Protein AF-A0A970ZB88-F1 (afdb_monomer)

Solvent-accessible surface area (backbone atoms only — not comparable to full-atom values): 4629 Å² total; per-residue (Å²): 116,66,32,32,56,53,13,38,54,51,15,51,54,50,44,53,51,48,54,52,41,52,52,41,56,75,66,69,41,64,75,59,44,57,54,52,51,52,51,49,53,50,52,50,48,66,56,44,53,58,34,64,73,75,33,63,88,30,41,63,43,18,49,51,24,27,51,48,39,42,50,53,49,49,52,52,50,50,52,52,50,57,58,58,75,66,59,129

Mean predicted aligned error: 9.07 Å

Secondary structure (DSSP, 8-state):
-HHHHHHHHHHHHHHHHHHHHHHHHHTT-HHHHHHHHHHHHHHHHHHHHHHHHH-GGGHHHHHHHHHHHHHHHHHHHHHHHHHHHT--

Radius of gyration: 15.11 Å; Cα contacts (8 Å, |Δi|>4): 65; chains: 1; bounding box: 32×22×50 Å

pLDDT: mean 71.23, std 7.54, range [41.41, 82.38]

Foldseek 3Di:
DVLLVLLQVLLVVLLVLVVVLVVVVVVVVVVVNVVSVVVNVVSVCVSVVCCVVPPVVCSVSSVVNNCCSNVVSVVVVVVVVVVVVPDD

Structure (mmCIF, N/CA/C/O backbone):
data_AF-A0A970ZB88-F1
#
_entry.id   AF-A0A970ZB88-F1
#
loop_
_atom_site.group_PDB
_atom_site.id
_atom_site.type_symbol
_atom_site.label_atom_id
_atom_site.label_alt_id
_atom_site.label_comp_id
_atom_site.label_asym_id
_atom_site.label_entity_id
_atom_site.label_seq_id
_atom_site.pdbx_PDB_ins_code
_atom_site.Cartn_x
_atom_site.Cartn_y
_atom_site.Cartn_z
_atom_site.occupancy
_atom_site.B_iso_or_equiv
_atom_site.auth_seq_id
_atom_site.auth_comp_id
_atom_site.auth_asym_id
_atom_site.auth_atom_id
_atom_site.pdbx_PDB_model_num
ATOM 1 N N . MET A 1 1 ? -13.998 -3.297 15.068 1.00 59.62 1 MET A N 1
ATOM 2 C CA . MET A 1 1 ? -13.947 -3.333 13.582 1.00 59.62 1 MET A CA 1
ATOM 3 C C . MET A 1 1 ? -13.197 -2.152 12.956 1.00 59.62 1 MET A C 1
ATOM 5 O O . MET A 1 1 ? -12.809 -2.246 11.796 1.00 59.62 1 MET A O 1
ATOM 9 N N . TRP A 1 2 ? -12.978 -1.045 13.674 1.00 70.00 2 TRP A N 1
ATOM 10 C CA . TRP A 1 2 ? -12.263 0.125 13.153 1.00 70.00 2 TRP A CA 1
ATOM 11 C C . TRP A 1 2 ? -10.799 -0.167 12.800 1.00 70.00 2 TRP A C 1
ATOM 13 O O . TRP A 1 2 ? -10.293 0.393 11.830 1.00 70.00 2 TRP A O 1
ATOM 23 N N . GLY A 1 3 ? -10.139 -1.092 13.509 1.00 65.62 3 GLY A N 1
ATOM 24 C CA . GLY A 1 3 ? -8.763 -1.485 13.191 1.00 65.62 3 GLY A CA 1
ATOM 25 C C . GLY A 1 3 ? -8.636 -2.126 11.810 1.00 65.62 3 GLY A C 1
ATOM 26 O O . GLY A 1 3 ? -7.651 -1.898 11.118 1.00 65.62 3 GLY A O 1
ATOM 27 N N . LEU A 1 4 ? -9.665 -2.847 11.358 1.00 70.56 4 LEU A N 1
ATOM 28 C CA . LEU A 1 4 ? -9.695 -3.460 10.031 1.00 70.56 4 LEU A CA 1
ATOM 29 C C . LEU A 1 4 ? -9.826 -2.417 8.919 1.00 70.56 4 LEU A C 1
ATOM 31 O O . LEU A 1 4 ? -9.136 -2.511 7.912 1.00 70.56 4 LEU A O 1
ATOM 35 N N . ALA A 1 5 ? -10.683 -1.410 9.107 1.00 75.19 5 ALA A N 1
ATOM 36 C CA . ALA A 1 5 ? -10.864 -0.325 8.143 1.00 75.19 5 ALA A CA 1
ATOM 37 C C . ALA A 1 5 ? -9.594 0.531 8.012 1.00 75.19 5 ALA A C 1
ATOM 39 O O . ALA A 1 5 ? -9.179 0.863 6.902 1.00 75.19 5 ALA A O 1
ATOM 40 N N . ILE A 1 6 ? -8.939 0.826 9.141 1.00 77.69 6 ILE A N 1
ATOM 41 C CA . ILE A 1 6 ? -7.649 1.529 9.173 1.00 77.69 6 ILE A CA 1
ATOM 42 C C . ILE A 1 6 ? -6.564 0.674 8.505 1.00 77.69 6 ILE A C 1
ATOM 44 O O . ILE A 1 6 ? -5.813 1.183 7.674 1.00 77.69 6 ILE A O 1
ATOM 48 N N . GLY A 1 7 ? -6.520 -0.628 8.804 1.00 71.25 7 GLY A N 1
ATOM 49 C CA . GLY A 1 7 ? -5.579 -1.567 8.195 1.00 71.25 7 GLY A CA 1
ATOM 50 C C . GLY A 1 7 ? -5.783 -1.737 6.686 1.00 71.25 7 GLY A C 1
ATOM 51 O O . GLY A 1 7 ? -4.810 -1.745 5.938 1.00 71.25 7 GLY A O 1
ATOM 52 N N . LEU A 1 8 ? -7.034 -1.794 6.218 1.00 77.50 8 LEU A N 1
ATOM 53 C CA . LEU A 1 8 ? -7.394 -1.822 4.794 1.00 77.50 8 LEU A CA 1
ATOM 54 C C . LEU A 1 8 ? -6.975 -0.533 4.084 1.00 77.50 8 LEU A C 1
ATOM 56 O O . LEU A 1 8 ? -6.351 -0.598 3.029 1.00 77.50 8 LEU A O 1
ATOM 60 N N . GLY A 1 9 ? -7.286 0.629 4.667 1.00 77.44 9 GLY A N 1
ATOM 61 C CA . GLY A 1 9 ? -6.903 1.928 4.113 1.00 77.44 9 GLY A CA 1
ATOM 62 C C . GLY A 1 9 ? -5.384 2.098 4.028 1.00 77.44 9 GLY A C 1
ATOM 63 O O . GLY A 1 9 ? -4.864 2.477 2.979 1.00 77.44 9 GLY A O 1
ATOM 64 N N . CYS A 1 10 ? -4.664 1.743 5.097 1.00 76.38 10 CYS A N 1
ATOM 65 C CA . CYS A 1 10 ? -3.200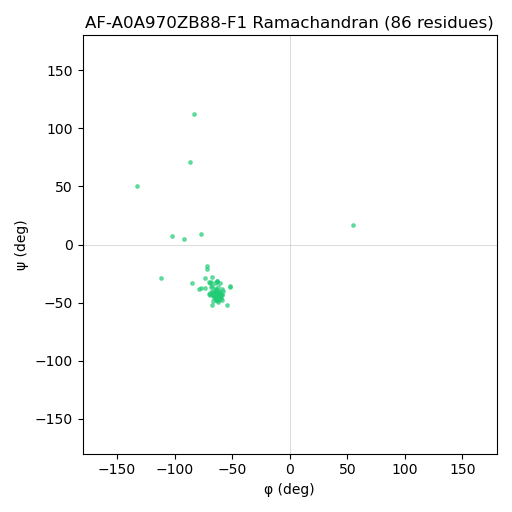 1.763 5.129 1.00 76.38 10 CYS A CA 1
ATOM 66 C C . CYS A 1 10 ? -2.601 0.782 4.115 1.00 76.38 10 CYS A C 1
ATOM 68 O O . CYS A 1 10 ? -1.754 1.164 3.308 1.00 76.38 10 CYS A O 1
ATOM 70 N N . GLY A 1 11 ? -3.101 -0.456 4.090 1.00 74.62 11 G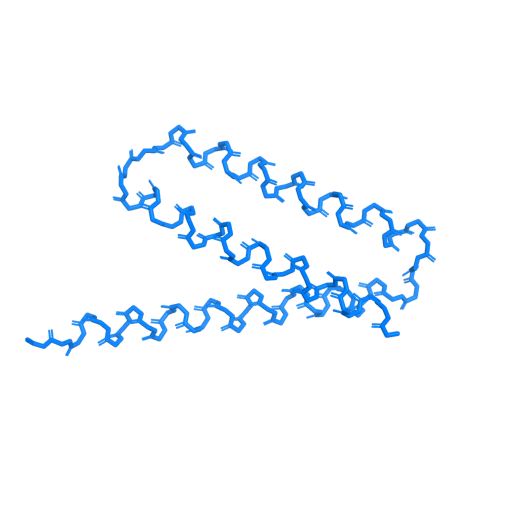LY A N 1
ATOM 71 C CA . GLY A 1 11 ? -2.666 -1.482 3.148 1.00 74.62 11 GLY A CA 1
ATOM 72 C C . GLY A 1 11 ? -2.867 -1.063 1.690 1.00 74.62 11 GLY A C 1
ATOM 73 O O . GLY A 1 11 ? -1.996 -1.316 0.860 1.00 74.62 11 GLY A O 1
ATOM 74 N N . LEU A 1 12 ? -3.967 -0.370 1.369 1.00 79.25 12 LEU A N 1
ATOM 75 C CA . LEU A 1 12 ? -4.242 0.122 0.014 1.00 79.25 12 LEU A CA 1
ATOM 76 C C . LEU A 1 12 ? -3.243 1.211 -0.403 1.00 79.25 12 LEU A C 1
ATOM 78 O O . LEU A 1 12 ? -2.717 1.185 -1.519 1.00 79.25 12 LEU A O 1
ATOM 82 N N . VAL A 1 13 ? -2.949 2.145 0.507 1.00 79.12 13 VAL A N 1
ATOM 83 C CA . VAL A 1 13 ? -1.944 3.199 0.302 1.00 79.12 13 VAL A CA 1
ATOM 84 C C . VAL A 1 13 ? -0.559 2.587 0.106 1.00 79.12 13 VAL A C 1
ATOM 86 O O . VAL A 1 13 ? 0.152 2.962 -0.826 1.00 79.12 13 VAL A O 1
ATOM 89 N N . GLU A 1 14 ? -0.183 1.607 0.925 1.00 76.75 14 GLU A N 1
ATOM 90 C CA . GLU A 1 14 ? 1.088 0.897 0.789 1.00 76.75 14 GLU A CA 1
ATOM 91 C C . GLU A 1 14 ? 1.201 0.111 -0.504 1.00 76.75 14 GLU A C 1
ATOM 93 O O . GLU A 1 14 ? 2.281 0.075 -1.096 1.00 76.75 14 GLU A O 1
ATOM 98 N N . LEU A 1 15 ? 0.110 -0.510 -0.950 1.00 76.12 15 LEU A N 1
ATOM 99 C CA . LEU A 1 15 ? 0.073 -1.235 -2.210 1.00 76.12 15 LEU A CA 1
ATOM 100 C C . LEU A 1 15 ? 0.256 -0.280 -3.395 1.00 76.12 15 LEU A C 1
ATOM 102 O O . LEU A 1 15 ? 1.016 -0.572 -4.319 1.00 76.12 15 LEU A O 1
ATOM 106 N N . TYR A 1 16 ? -0.380 0.891 -3.344 1.00 78.81 16 TYR A N 1
ATOM 107 C CA . TYR A 1 16 ? -0.194 1.941 -4.341 1.00 78.81 16 TYR A CA 1
ATOM 108 C C . TYR A 1 16 ? 1.251 2.460 -4.361 1.00 78.81 16 TYR A C 1
ATOM 110 O O . TYR A 1 16 ? 1.861 2.570 -5.430 1.00 78.81 16 TYR A O 1
ATOM 118 N N . LEU A 1 17 ? 1.830 2.717 -3.182 1.00 73.69 17 LEU A N 1
ATOM 119 C CA . LEU A 1 17 ? 3.227 3.126 -3.044 1.00 73.69 17 LEU A CA 1
ATOM 120 C C . LEU A 1 17 ? 4.178 2.055 -3.582 1.00 73.69 17 LEU A C 1
ATOM 122 O O . LEU A 1 17 ? 5.121 2.386 -4.293 1.00 73.69 17 LEU A O 1
ATOM 126 N N . LEU A 1 18 ? 3.905 0.780 -3.291 1.00 77.06 18 LEU A N 1
ATOM 127 C CA . LEU A 1 18 ? 4.700 -0.354 -3.753 1.00 77.06 18 LEU A CA 1
ATOM 128 C C . LEU A 1 18 ? 4.626 -0.508 -5.275 1.00 77.06 18 LEU A C 1
ATOM 130 O O . LEU A 1 18 ? 5.652 -0.710 -5.911 1.00 77.06 18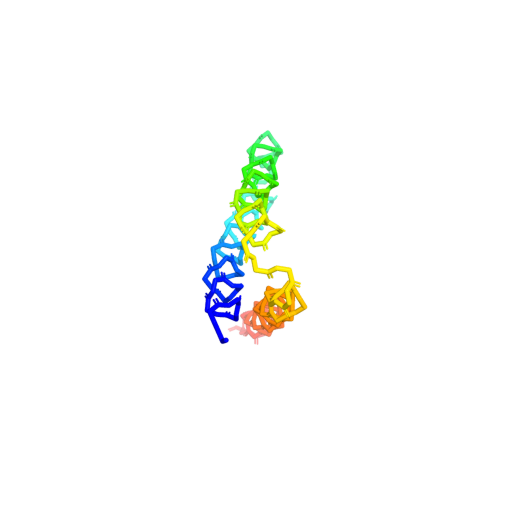 LEU A O 1
ATOM 134 N N . HIS A 1 19 ? 3.449 -0.347 -5.879 1.00 76.00 19 HIS A N 1
ATOM 135 C CA . HIS A 1 19 ? 3.301 -0.375 -7.334 1.00 76.00 19 HIS A CA 1
ATOM 136 C C . HIS A 1 19 ? 4.069 0.772 -8.010 1.00 76.00 19 HIS A C 1
ATOM 138 O O . HIS A 1 19 ? 4.717 0.581 -9.040 1.00 76.00 19 HIS A O 1
ATOM 144 N N . ARG A 1 20 ? 4.038 1.971 -7.415 1.00 74.50 20 ARG A N 1
ATOM 145 C CA . ARG A 1 20 ? 4.812 3.120 -7.899 1.00 74.50 20 ARG A CA 1
ATOM 146 C C . ARG A 1 20 ? 6.317 2.898 -7.729 1.00 74.50 20 ARG A C 1
ATOM 148 O O . ARG A 1 20 ? 7.071 3.206 -8.645 1.00 74.50 20 ARG A O 1
ATOM 155 N N . LEU A 1 21 ? 6.729 2.308 -6.605 1.00 71.38 21 LEU A N 1
ATOM 156 C CA . LEU A 1 21 ? 8.107 1.900 -6.337 1.00 71.38 21 LEU A CA 1
ATOM 157 C C . LEU A 1 21 ? 8.595 0.890 -7.376 1.00 71.38 21 LEU A C 1
ATOM 159 O O . LEU A 1 21 ? 9.682 1.057 -7.909 1.00 71.38 21 LEU A O 1
ATOM 163 N N . LEU A 1 22 ? 7.779 -0.120 -7.691 1.00 72.44 22 LEU A N 1
ATOM 164 C CA . LEU A 1 22 ? 8.100 -1.160 -8.665 1.00 72.44 22 LEU A CA 1
ATOM 165 C C . LEU A 1 22 ? 8.331 -0.560 -10.058 1.00 72.44 22 LEU A C 1
ATOM 167 O O . LEU A 1 22 ? 9.303 -0.904 -10.720 1.00 72.44 22 LEU A O 1
ATOM 171 N N . ARG A 1 23 ? 7.490 0.401 -10.470 1.00 71.19 23 ARG A N 1
ATOM 172 C CA . ARG A 1 23 ? 7.701 1.159 -11.714 1.00 71.19 23 ARG A CA 1
ATOM 173 C C . ARG A 1 23 ? 8.992 1.976 -11.685 1.00 71.19 23 ARG A C 1
ATOM 175 O O . ARG A 1 23 ? 9.756 1.911 -12.635 1.00 71.19 23 ARG A O 1
ATOM 182 N N . SER A 1 24 ? 9.266 2.703 -10.600 1.00 65.69 24 SER A N 1
ATOM 183 C CA . SER A 1 24 ? 10.507 3.484 -10.470 1.00 65.69 24 SER A CA 1
ATOM 184 C C . SER A 1 24 ? 11.771 2.621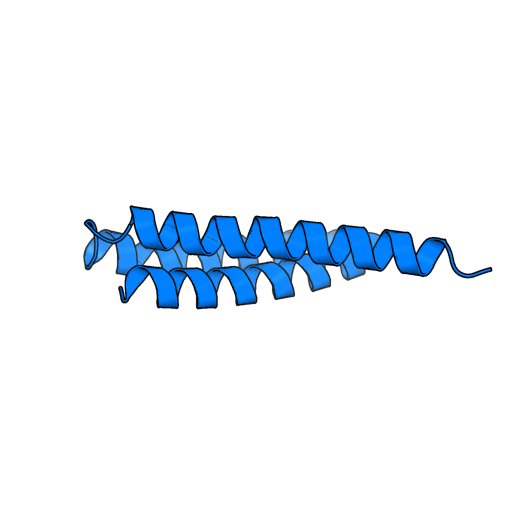 -10.364 1.00 65.69 24 SER A C 1
ATOM 186 O O . SER A 1 24 ? 12.840 3.068 -10.776 1.00 65.69 24 SER A O 1
ATOM 188 N N . LEU A 1 25 ? 11.654 1.399 -9.833 1.00 65.75 25 LEU A N 1
ATOM 189 C CA . LEU A 1 25 ? 12.713 0.389 -9.830 1.00 65.75 25 LEU A CA 1
ATOM 190 C C . LEU A 1 25 ? 12.989 -0.139 -11.239 1.00 65.75 25 LEU A C 1
ATOM 192 O O . LEU A 1 25 ? 14.154 -0.242 -11.614 1.00 65.75 25 LEU A O 1
ATOM 196 N N . LEU A 1 26 ? 11.941 -0.421 -12.022 1.00 65.94 26 LEU A N 1
ATOM 197 C CA . LEU A 1 26 ? 12.089 -0.790 -13.434 1.00 65.94 26 LEU A CA 1
ATOM 198 C C . LEU A 1 26 ? 12.751 0.327 -14.259 1.00 65.94 26 LEU A C 1
ATOM 200 O O . LEU A 1 26 ? 13.519 0.033 -15.165 1.00 65.94 26 LEU A O 1
ATOM 204 N N . ASP A 1 27 ? 12.511 1.592 -13.910 1.00 72.69 27 ASP A N 1
ATOM 205 C CA . ASP A 1 27 ? 13.116 2.776 -14.546 1.00 72.69 27 ASP A CA 1
ATOM 206 C C . ASP A 1 27 ? 14.579 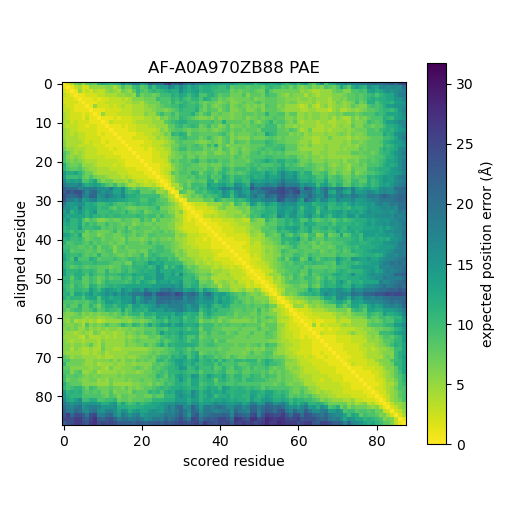3.056 -14.118 1.00 72.69 27 ASP A C 1
ATOM 208 O O . ASP A 1 27 ? 15.121 4.125 -14.403 1.00 72.69 27 ASP A O 1
ATOM 212 N N . ALA A 1 28 ? 15.229 2.136 -13.389 1.00 62.00 28 ALA A N 1
ATOM 213 C CA . ALA A 1 28 ? 16.616 2.233 -12.907 1.00 62.00 28 ALA A CA 1
ATOM 214 C C . ALA A 1 28 ? 16.954 3.493 -12.069 1.00 62.00 28 ALA A C 1
ATOM 216 O O . ALA A 1 28 ? 18.124 3.802 -11.829 1.00 62.00 28 ALA A O 1
ATOM 217 N N . ARG A 1 29 ? 15.951 4.217 -11.549 1.00 62.16 29 ARG A N 1
ATOM 218 C CA . ARG A 1 29 ? 16.144 5.399 -10.688 1.00 62.16 29 ARG A CA 1
ATOM 219 C C . ARG A 1 29 ? 16.293 5.007 -9.218 1.00 62.16 29 ARG A C 1
ATOM 221 O O . ARG A 1 29 ? 15.424 5.291 -8.395 1.00 62.16 29 ARG A O 1
ATOM 228 N N . THR A 1 30 ? 17.424 4.402 -8.863 1.00 59.88 30 THR A N 1
ATOM 229 C CA . THR A 1 30 ? 17.760 3.935 -7.499 1.00 59.88 30 THR A CA 1
ATOM 230 C C . THR A 1 30 ? 17.602 4.995 -6.400 1.00 59.88 30 THR A C 1
ATOM 232 O O . THR A 1 30 ? 17.129 4.674 -5.310 1.00 59.88 30 THR A O 1
ATOM 235 N N . GLY A 1 31 ? 17.898 6.271 -6.674 1.00 62.50 31 GLY A N 1
ATOM 236 C CA . GLY A 1 31 ? 17.727 7.356 -5.693 1.00 62.50 31 GLY A CA 1
ATOM 237 C C . GLY A 1 31 ? 16.267 7.621 -5.290 1.00 62.50 31 GLY A C 1
ATOM 238 O O . GLY A 1 31 ? 15.985 7.938 -4.136 1.00 62.50 31 GLY A O 1
ATOM 239 N N . ALA A 1 32 ? 15.316 7.429 -6.208 1.00 63.28 32 ALA A N 1
ATOM 240 C CA . ALA A 1 32 ? 13.891 7.607 -5.920 1.00 63.28 32 ALA A CA 1
ATOM 241 C C . ALA A 1 32 ? 13.327 6.459 -5.063 1.00 63.28 32 ALA A C 1
ATOM 243 O O . ALA A 1 32 ? 12.408 6.659 -4.269 1.00 63.28 32 ALA A O 1
ATOM 244 N N . VAL A 1 33 ? 13.909 5.265 -5.192 1.00 67.06 33 VAL A N 1
ATOM 245 C CA . VAL A 1 33 ? 13.487 4.052 -4.480 1.00 67.06 33 VAL A CA 1
ATOM 246 C C . VAL A 1 33 ? 13.736 4.179 -2.979 1.00 67.06 33 VAL A C 1
ATOM 248 O O . VAL A 1 33 ? 12.857 3.855 -2.184 1.00 67.06 33 VAL A O 1
ATOM 251 N N . ALA A 1 34 ? 14.895 4.711 -2.581 1.00 67.38 34 ALA A N 1
ATOM 252 C CA . ALA A 1 34 ? 15.217 4.932 -1.172 1.00 67.38 34 ALA A CA 1
ATOM 253 C C . ALA A 1 34 ? 14.247 5.928 -0.507 1.00 67.38 34 ALA A C 1
ATOM 255 O O . ALA A 1 34 ? 13.755 5.677 0.593 1.00 67.38 34 ALA A O 1
ATOM 256 N N . GLY A 1 35 ? 13.905 7.021 -1.202 1.00 68.81 35 GLY A N 1
ATOM 257 C CA . GLY A 1 35 ? 12.942 8.012 -0.710 1.00 68.81 35 GLY A CA 1
ATOM 258 C C . GLY A 1 35 ? 11.526 7.450 -0.561 1.00 68.81 35 GLY A C 1
ATOM 259 O O . GLY A 1 35 ? 10.859 7.693 0.442 1.00 68.81 35 GLY A O 1
ATOM 260 N N . LEU A 1 36 ? 11.075 6.638 -1.518 1.00 67.31 36 LEU A N 1
ATOM 261 C CA . LEU A 1 36 ? 9.773 5.975 -1.442 1.00 67.31 36 LEU 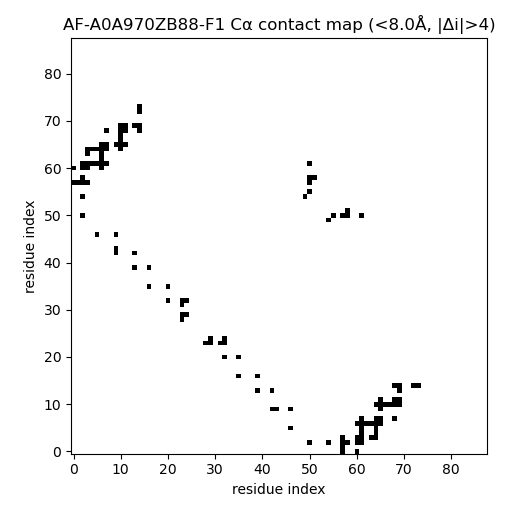A CA 1
ATOM 262 C C . LEU A 1 36 ? 9.727 4.870 -0.367 1.00 67.31 36 LEU A C 1
ATOM 264 O O . LEU A 1 36 ? 8.678 4.678 0.245 1.00 67.31 36 LEU A O 1
ATOM 268 N N . LEU A 1 37 ? 10.837 4.172 -0.094 1.00 71.12 37 LEU A N 1
ATOM 269 C CA . LEU A 1 37 ? 10.940 3.228 1.030 1.00 71.12 37 LEU A CA 1
ATOM 270 C C . LEU A 1 37 ? 10.835 3.942 2.382 1.00 71.12 37 LEU A C 1
ATOM 272 O O . LEU A 1 37 ? 10.089 3.497 3.252 1.00 71.12 37 LEU A O 1
ATOM 276 N N . LEU A 1 38 ? 11.526 5.073 2.543 1.00 75.31 38 LEU A N 1
ATOM 277 C CA . LEU A 1 38 ? 11.413 5.921 3.735 1.00 75.31 38 LEU A CA 1
ATOM 278 C C . LEU A 1 38 ? 9.988 6.449 3.922 1.00 75.31 38 LEU A C 1
ATOM 280 O O . LEU A 1 38 ? 9.451 6.394 5.026 1.00 75.31 38 LEU A O 1
ATOM 284 N N . LEU A 1 39 ? 9.347 6.891 2.838 1.00 75.56 39 LEU A N 1
ATOM 285 C CA . LEU A 1 39 ? 7.953 7.333 2.864 1.00 75.56 39 LEU A CA 1
ATOM 286 C C . LEU A 1 39 ? 7.004 6.191 3.259 1.00 75.56 39 LEU A C 1
ATOM 288 O O . LEU A 1 39 ? 6.051 6.412 4.003 1.00 75.56 39 LEU A O 1
ATOM 292 N N . LYS A 1 40 ? 7.290 4.962 2.812 1.00 75.19 40 LYS A N 1
ATOM 293 C CA . LYS A 1 40 ? 6.540 3.763 3.201 1.00 75.19 40 LYS A CA 1
ATOM 294 C C . LYS A 1 40 ? 6.673 3.469 4.696 1.00 75.19 40 LYS A C 1
ATOM 296 O O . LYS A 1 40 ? 5.666 3.248 5.359 1.00 75.19 40 LYS A O 1
ATOM 301 N N . LEU A 1 41 ? 7.892 3.519 5.231 1.00 75.12 41 LEU A N 1
ATOM 302 C CA . LEU A 1 41 ? 8.163 3.356 6.664 1.00 75.12 41 LEU A CA 1
ATOM 303 C C . LEU A 1 41 ? 7.481 4.442 7.506 1.00 75.12 41 LEU A C 1
ATOM 305 O O . LEU A 1 41 ? 6.902 4.133 8.545 1.00 75.12 41 LEU A O 1
ATOM 309 N N . ALA A 1 42 ? 7.493 5.692 7.040 1.00 77.00 42 ALA A N 1
ATOM 310 C CA . ALA A 1 42 ? 6.810 6.797 7.704 1.00 77.00 42 ALA A CA 1
ATOM 311 C C . ALA A 1 42 ? 5.284 6.616 7.704 1.00 77.00 42 ALA A C 1
ATOM 313 O O . ALA A 1 42 ? 4.650 6.806 8.740 1.00 77.00 42 ALA A O 1
ATOM 314 N N . ALA A 1 43 ? 4.695 6.194 6.580 1.00 74.12 43 ALA A N 1
ATOM 315 C CA . ALA A 1 43 ? 3.265 5.901 6.484 1.00 74.12 43 ALA A CA 1
ATOM 316 C C . ALA A 1 43 ? 2.858 4.749 7.417 1.00 74.12 43 ALA A C 1
ATOM 318 O O . ALA A 1 43 ? 1.875 4.868 8.150 1.00 74.12 43 ALA A O 1
ATOM 319 N N . LEU A 1 44 ? 3.665 3.683 7.457 1.00 70.94 44 LEU A N 1
ATOM 320 C CA . LEU A 1 44 ? 3.456 2.543 8.347 1.00 70.94 44 LEU A CA 1
ATOM 321 C C . LEU A 1 44 ? 3.521 2.975 9.819 1.00 70.94 44 LEU A C 1
ATOM 323 O O . LEU A 1 44 ? 2.640 2.637 10.606 1.00 70.94 44 LEU A O 1
ATOM 327 N N . ALA A 1 45 ? 4.523 3.777 10.187 1.00 72.38 45 ALA A N 1
ATOM 328 C CA . ALA A 1 45 ? 4.667 4.307 11.539 1.00 72.38 45 ALA A CA 1
ATOM 329 C C . ALA A 1 45 ? 3.484 5.212 11.923 1.00 72.38 45 ALA A C 1
ATOM 331 O O . ALA A 1 45 ? 2.914 5.049 13.001 1.00 72.38 45 ALA A O 1
ATOM 332 N N . CYS A 1 46 ? 3.054 6.110 11.033 1.00 71.62 46 CYS A N 1
ATOM 333 C CA . CYS A 1 46 ? 1.900 6.980 11.267 1.00 71.62 46 CYS A CA 1
ATOM 334 C C . CYS A 1 46 ? 0.588 6.205 11.435 1.00 71.62 46 CYS A C 1
ATOM 336 O O . CYS A 1 46 ? -0.272 6.653 12.187 1.00 71.62 46 CYS A O 1
ATOM 338 N N . ALA A 1 47 ? 0.430 5.058 10.772 1.00 67.31 47 ALA A N 1
ATOM 339 C CA . ALA A 1 47 ? -0.739 4.197 10.932 1.00 67.31 47 ALA A CA 1
ATOM 340 C C . ALA A 1 47 ? -0.665 3.335 12.204 1.00 67.31 47 ALA A C 1
ATOM 342 O O . ALA A 1 47 ? -1.668 3.156 12.897 1.00 67.31 47 ALA A O 1
ATOM 343 N N . PHE A 1 48 ? 0.523 2.837 12.557 1.00 67.00 48 PHE A N 1
ATOM 344 C CA . PHE A 1 48 ? 0.713 2.001 13.742 1.00 67.00 48 PHE A CA 1
ATOM 345 C C . PHE A 1 48 ? 0.653 2.790 15.053 1.00 67.00 48 PHE A C 1
ATOM 347 O O . PHE A 1 48 ? 0.086 2.295 16.022 1.00 67.00 48 PHE A O 1
ATOM 354 N N . VAL A 1 49 ? 1.182 4.014 15.111 1.00 73.44 49 VAL A N 1
ATOM 355 C CA . VAL A 1 49 ? 1.196 4.847 16.331 1.00 73.44 49 VAL A CA 1
ATOM 356 C C . VAL A 1 49 ? -0.198 5.047 16.960 1.00 73.44 49 VAL A C 1
ATOM 358 O O . VAL A 1 49 ? -0.346 4.754 18.152 1.00 73.44 49 VAL A O 1
ATOM 361 N N . PRO A 1 50 ? -1.241 5.492 16.230 1.00 66.75 50 PRO A N 1
ATOM 362 C CA . PRO A 1 50 ? -2.575 5.658 16.805 1.00 66.75 50 PRO A CA 1
ATOM 363 C C . PRO A 1 50 ? -3.210 4.311 17.170 1.00 66.75 50 PRO A C 1
ATOM 365 O O . PRO A 1 50 ? -3.860 4.201 18.208 1.00 66.75 50 PRO A O 1
ATOM 368 N N . VAL A 1 51 ? -2.966 3.262 16.381 1.00 64.31 51 VAL A N 1
ATOM 369 C CA . VAL A 1 51 ? -3.509 1.917 16.623 1.00 64.31 51 VAL A CA 1
ATOM 370 C C . VAL A 1 51 ? -2.902 1.287 17.884 1.00 64.31 51 VAL A C 1
ATOM 372 O O . VAL A 1 51 ? -3.636 0.763 18.719 1.00 64.31 51 VAL A O 1
ATOM 375 N N . ILE A 1 52 ? -1.592 1.435 18.102 1.00 69.75 52 ILE A N 1
ATOM 376 C CA . ILE A 1 52 ? -0.893 0.978 19.315 1.00 69.75 52 ILE A CA 1
ATOM 377 C C . ILE A 1 52 ? -1.370 1.738 20.557 1.00 69.75 52 ILE A C 1
ATOM 379 O O . ILE A 1 52 ? -1.477 1.149 21.637 1.00 69.75 52 ILE A O 1
ATOM 383 N N . ARG A 1 53 ? -1.637 3.043 20.425 1.00 66.81 53 ARG A N 1
ATOM 384 C CA . ARG A 1 53 ? -1.942 3.909 21.569 1.00 66.81 53 ARG A CA 1
ATOM 385 C C . ARG A 1 53 ? -3.411 3.877 21.990 1.00 66.81 53 ARG A C 1
ATOM 387 O O . ARG A 1 53 ? -3.672 3.983 23.182 1.00 66.81 53 ARG A O 1
ATOM 394 N N . PHE A 1 54 ? -4.342 3.700 21.051 1.00 61.69 54 PHE A N 1
ATOM 395 C CA . PHE A 1 54 ? -5.786 3.751 21.317 1.00 61.69 54 PHE A CA 1
ATOM 396 C C . PHE A 1 54 ? -6.507 2.400 21.173 1.00 61.69 54 PHE A C 1
ATOM 398 O O . PHE A 1 54 ? -7.506 2.176 21.850 1.00 61.69 54 PHE A O 1
ATOM 405 N N . LEU A 1 55 ? -6.029 1.483 20.323 1.00 62.22 55 LEU A N 1
ATOM 406 C CA . LEU A 1 55 ? -6.768 0.283 19.905 1.00 62.22 55 LEU A CA 1
ATOM 407 C C . LEU A 1 55 ? -5.903 -0.998 19.995 1.00 62.22 55 LEU A C 1
ATOM 409 O O . LEU A 1 55 ? -5.857 -1.799 19.062 1.00 62.22 55 LEU A O 1
ATOM 41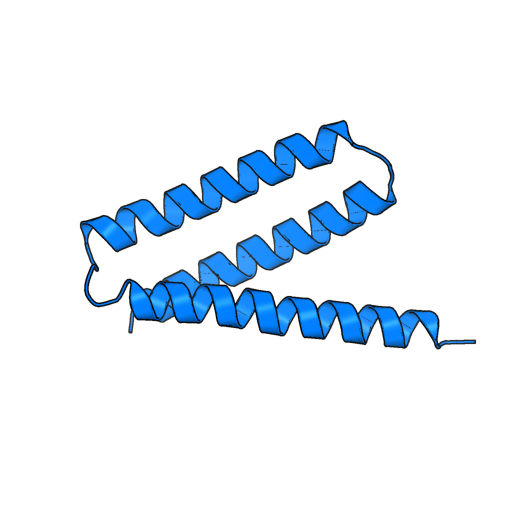3 N N . ARG A 1 56 ? -5.241 -1.250 21.138 1.00 66.62 56 ARG A N 1
ATOM 414 C CA . ARG A 1 56 ? -4.428 -2.476 21.348 1.00 66.62 56 ARG A CA 1
ATOM 415 C C . ARG A 1 56 ? -5.173 -3.778 21.038 1.00 66.62 56 ARG A C 1
ATOM 417 O O . ARG A 1 56 ? -4.570 -4.709 20.519 1.00 66.62 56 ARG A O 1
ATOM 424 N N . SER A 1 57 ? -6.467 -3.856 21.337 1.00 68.12 57 SER A N 1
ATOM 425 C CA . SER A 1 57 ? -7.266 -5.056 21.046 1.00 68.12 57 SER A CA 1
ATOM 426 C C . SER A 1 57 ? -7.553 -5.234 19.552 1.00 68.12 57 SER A C 1
ATOM 428 O O . SER A 1 57 ? -7.807 -6.346 19.103 1.00 68.12 57 SER A O 1
ATOM 430 N N . GLU A 1 58 ? -7.469 -4.164 18.758 1.00 68.12 58 GLU A N 1
ATOM 431 C CA . GLU A 1 58 ? -7.676 -4.206 17.305 1.00 68.12 58 GLU A CA 1
ATOM 432 C C . GLU A 1 58 ? -6.351 -4.168 16.527 1.00 68.12 58 GLU A C 1
ATOM 434 O O . GLU A 1 58 ? -6.360 -4.113 15.298 1.00 68.12 58 GLU A O 1
ATOM 439 N N . LEU A 1 59 ? -5.209 -4.252 17.224 1.00 68.50 59 LEU A N 1
ATOM 440 C CA . LEU A 1 59 ? -3.874 -4.322 16.622 1.00 68.50 59 LEU A CA 1
ATOM 441 C C . LEU A 1 59 ? -3.747 -5.533 15.692 1.00 68.50 59 LEU A C 1
ATOM 443 O O . LEU A 1 59 ? -3.234 -5.416 14.582 1.00 68.50 59 LEU A O 1
ATOM 447 N N . LEU A 1 60 ? -4.265 -6.684 16.139 1.00 74.00 60 LEU A N 1
ATOM 448 C CA . LEU A 1 60 ? -4.287 -7.923 15.360 1.00 74.00 60 LEU A CA 1
ATOM 449 C C . LEU A 1 60 ? -5.135 -7.767 14.096 1.00 74.00 60 LEU A C 1
ATOM 451 O O . LEU A 1 60 ? -4.696 -8.148 13.019 1.00 74.00 60 LEU A O 1
ATOM 455 N N . TRP A 1 61 ? -6.313 -7.148 14.202 1.00 71.56 61 TRP A N 1
ATOM 456 C CA . TRP A 1 61 ? -7.191 -6.913 13.052 1.00 71.56 61 TRP A CA 1
ATOM 457 C C . TRP A 1 61 ? -6.625 -5.877 12.072 1.00 71.56 61 TRP A C 1
ATOM 459 O O . TRP A 1 61 ? -6.813 -6.019 10.865 1.00 71.56 61 TRP A O 1
ATOM 469 N N . CYS A 1 62 ? -5.891 -4.877 12.567 1.00 72.38 62 CYS A N 1
ATOM 470 C CA . CYS A 1 62 ? -5.159 -3.931 11.727 1.00 72.38 62 CYS A CA 1
ATOM 471 C C . CYS A 1 62 ? -4.030 -4.634 10.960 1.00 72.38 62 CYS A C 1
ATOM 473 O O . CYS A 1 62 ? -3.934 -4.494 9.742 1.00 72.38 62 CYS A O 1
ATOM 475 N N . GLY A 1 63 ? -3.245 -5.472 11.650 1.00 70.94 63 GLY A N 1
ATOM 476 C CA . GLY A 1 63 ? -2.208 -6.298 11.031 1.00 70.94 63 GLY A CA 1
ATOM 477 C C . GLY A 1 63 ? -2.770 -7.242 9.968 1.00 70.94 63 GLY A C 1
ATOM 478 O O . GLY A 1 63 ? -2.285 -7.246 8.841 1.00 70.94 63 GLY A O 1
ATOM 479 N N . VAL A 1 64 ? -3.851 -7.966 10.282 1.00 79.12 64 VAL A N 1
ATOM 480 C CA . VAL A 1 64 ? -4.543 -8.848 9.327 1.00 79.12 64 VAL A CA 1
ATOM 481 C C . VAL A 1 64 ? -5.029 -8.069 8.104 1.00 79.12 64 VAL A C 1
ATOM 483 O O . VAL A 1 64 ? -4.839 -8.535 6.984 1.00 79.12 64 VAL A O 1
ATOM 486 N N . GLY A 1 65 ? -5.598 -6.871 8.287 1.00 78.12 65 GLY A N 1
ATOM 487 C CA . GLY A 1 65 ? -6.031 -6.012 7.181 1.00 78.12 65 GLY A CA 1
ATOM 488 C C . GLY A 1 65 ? -4.879 -5.597 6.260 1.00 78.12 65 GLY A C 1
ATOM 489 O O . GLY A 1 65 ? -4.976 -5.754 5.043 1.00 78.12 65 GLY A O 1
ATOM 490 N N . ILE A 1 66 ? -3.763 -5.137 6.833 1.00 75.81 66 ILE A N 1
ATOM 491 C CA . ILE A 1 66 ? -2.569 -4.722 6.078 1.00 75.81 66 ILE A CA 1
ATOM 492 C C . ILE A 1 66 ? -1.986 -5.913 5.306 1.00 75.81 66 ILE A C 1
ATOM 494 O O . 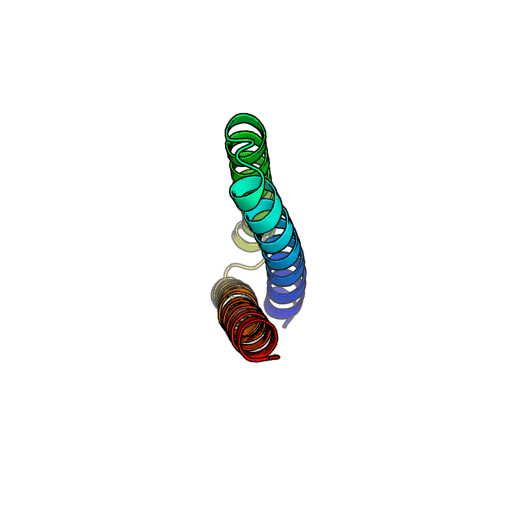ILE A 1 66 ? -1.759 -5.822 4.097 1.00 75.81 66 ILE A O 1
ATOM 498 N N . THR A 1 67 ? -1.791 -7.055 5.974 1.00 77.25 67 THR A N 1
ATOM 499 C CA . THR A 1 67 ? -1.248 -8.267 5.347 1.00 77.25 67 THR A CA 1
ATOM 500 C C . THR A 1 67 ? -2.174 -8.807 4.262 1.00 77.25 67 THR A C 1
ATOM 502 O O . THR A 1 67 ? -1.685 -9.206 3.206 1.00 77.25 67 THR A O 1
ATOM 505 N N . ALA A 1 68 ? -3.493 -8.785 4.466 1.00 81.25 68 ALA A N 1
ATOM 506 C CA . ALA A 1 68 ? -4.460 -9.228 3.465 1.00 81.25 68 ALA A CA 1
ATOM 507 C C . ALA A 1 68 ? -4.394 -8.372 2.192 1.00 81.25 68 ALA A C 1
ATOM 509 O O . ALA A 1 68 ? -4.339 -8.922 1.092 1.00 81.25 68 ALA A O 1
ATOM 510 N N . VAL A 1 69 ? -4.328 -7.041 2.323 1.00 81.50 69 VAL A N 1
ATOM 511 C CA . VAL A 1 69 ? -4.230 -6.139 1.162 1.00 81.50 69 VAL A CA 1
ATOM 512 C C . VAL A 1 69 ? -2.881 -6.260 0.464 1.00 81.50 69 VAL A C 1
ATOM 514 O O . VAL A 1 69 ? -2.838 -6.312 -0.762 1.00 81.50 69 VAL A O 1
ATOM 517 N N . LEU A 1 70 ? -1.781 -6.350 1.214 1.00 78.00 70 LEU A N 1
ATOM 518 C CA . LEU A 1 70 ? -0.448 -6.527 0.636 1.00 78.00 70 LEU A CA 1
ATOM 519 C C . LEU A 1 70 ? -0.322 -7.863 -0.098 1.00 78.00 70 LEU A C 1
ATOM 521 O O . LEU A 1 70 ? 0.171 -7.896 -1.223 1.00 78.00 70 LEU A O 1
ATOM 525 N N . THR A 1 71 ? -0.788 -8.953 0.513 1.00 80.19 71 THR A N 1
ATOM 526 C CA . THR A 1 71 ? -0.727 -10.298 -0.076 1.00 80.19 71 THR A CA 1
ATOM 527 C C . THR A 1 71 ? -1.646 -10.383 -1.288 1.00 80.19 71 THR A C 1
ATOM 529 O O . THR A 1 71 ? -1.192 -10.711 -2.382 1.00 80.19 71 THR A O 1
ATOM 532 N N . GLY A 1 72 ? -2.919 -10.004 -1.132 1.00 82.25 72 GLY A N 1
ATOM 533 C CA . GLY A 1 72 ? -3.899 -10.017 -2.217 1.00 82.25 72 GLY A CA 1
ATOM 534 C C . GLY A 1 72 ? -3.504 -9.094 -3.368 1.00 82.25 72 GLY A C 1
ATOM 535 O O . GLY A 1 72 ? -3.569 -9.485 -4.531 1.00 82.25 72 GLY A O 1
ATOM 536 N N . GLY A 1 73 ? -3.015 -7.895 -3.061 1.00 78.81 73 GLY A N 1
ATOM 537 C CA . GLY A 1 73 ? -2.551 -6.941 -4.058 1.00 78.81 73 GLY A CA 1
ATOM 538 C C . GLY A 1 73 ? -1.278 -7.380 -4.780 1.00 78.81 73 GLY A C 1
ATOM 539 O O . GLY A 1 73 ? -1.167 -7.176 -5.987 1.00 78.81 73 GLY A O 1
ATOM 540 N N . SER A 1 74 ? -0.344 -8.037 -4.086 1.00 75.38 74 SER A N 1
ATOM 541 C CA . SER A 1 74 ? 0.854 -8.611 -4.714 1.00 75.38 74 SER A CA 1
ATOM 542 C C . SER A 1 74 ? 0.495 -9.760 -5.653 1.00 75.38 74 SER A C 1
ATOM 544 O O . SER A 1 74 ? 1.003 -9.806 -6.770 1.00 75.38 74 SER A O 1
ATOM 546 N N . ILE A 1 75 ? -0.432 -10.638 -5.248 1.00 82.38 75 ILE A N 1
ATOM 547 C CA . ILE A 1 75 ? -0.961 -11.706 -6.109 1.00 82.38 75 ILE A CA 1
ATOM 548 C C . ILE A 1 75 ? -1.646 -11.101 -7.340 1.00 82.38 75 ILE A C 1
ATOM 550 O O . ILE A 1 75 ? -1.380 -11.529 -8.460 1.00 82.38 75 ILE A O 1
ATOM 554 N N . LEU A 1 76 ? -2.474 -10.068 -7.163 1.00 81.88 76 LEU A N 1
ATOM 555 C CA . LEU A 1 76 ? -3.156 -9.391 -8.267 1.00 81.88 76 LEU A CA 1
ATOM 556 C C . LEU A 1 76 ? -2.161 -8.765 -9.256 1.00 81.88 76 LEU A C 1
ATOM 558 O O . LEU A 1 76 ? -2.322 -8.902 -10.468 1.00 81.88 76 LEU A O 1
ATOM 562 N N . LEU A 1 77 ? -1.120 -8.094 -8.753 1.00 76.75 77 LEU A N 1
ATOM 563 C CA . LEU A 1 77 ? -0.059 -7.516 -9.579 1.00 76.75 77 LEU A CA 1
ATOM 564 C C . LEU A 1 77 ? 0.751 -8.591 -10.302 1.00 76.75 77 LEU A C 1
ATOM 566 O O . LEU A 1 77 ? 1.040 -8.424 -11.485 1.00 76.75 77 LEU A O 1
ATOM 570 N N . PHE A 1 78 ? 1.064 -9.696 -9.627 1.00 77.38 78 PHE A N 1
ATOM 571 C CA . PHE A 1 78 ? 1.771 -10.831 -10.212 1.00 77.38 78 PHE A CA 1
ATOM 572 C C . PHE A 1 78 ? 0.964 -11.476 -11.342 1.00 77.38 78 PHE A C 1
ATOM 574 O O . PHE A 1 78 ? 1.485 -11.650 -12.443 1.00 77.38 78 PHE A O 1
ATOM 581 N N . ILE A 1 79 ? -0.326 -11.747 -11.111 1.00 81.88 79 ILE A N 1
ATOM 582 C CA . ILE A 1 79 ? -1.240 -12.276 -12.131 1.00 81.88 79 ILE A CA 1
ATOM 583 C C . ILE A 1 79 ? -1.346 -11.296 -13.296 1.00 81.88 79 ILE A C 1
ATOM 585 O O . ILE A 1 79 ? -1.232 -11.715 -14.443 1.00 81.88 79 ILE A O 1
ATOM 589 N N . LYS A 1 80 ? -1.522 -9.994 -13.028 1.00 77.88 80 LYS A N 1
ATOM 590 C CA . LYS A 1 80 ? -1.622 -8.975 -14.080 1.00 77.88 80 LYS A CA 1
ATOM 591 C C . LYS A 1 80 ? -0.347 -8.898 -14.917 1.00 77.88 80 LYS A C 1
ATOM 593 O O . LYS A 1 80 ? -0.447 -8.762 -16.130 1.00 77.88 80 LYS A O 1
ATOM 598 N N . ASN A 1 81 ? 0.826 -9.003 -14.291 1.00 71.31 81 ASN A N 1
ATOM 599 C CA . ASN A 1 81 ? 2.111 -9.007 -14.987 1.00 71.31 81 ASN A CA 1
ATOM 600 C C . ASN A 1 81 ? 2.283 -10.264 -15.855 1.00 71.31 81 ASN A C 1
ATOM 602 O O . ASN A 1 81 ? 2.559 -10.148 -17.042 1.00 71.31 81 ASN A O 1
ATOM 606 N N . GLN A 1 82 ? 2.021 -11.451 -15.298 1.00 73.62 82 GLN A N 1
ATOM 607 C CA . GLN A 1 82 ? 2.030 -12.726 -16.030 1.00 73.62 82 GLN A CA 1
ATOM 608 C C . GLN A 1 82 ? 1.041 -12.741 -17.207 1.00 73.62 82 GLN A C 1
ATOM 610 O O . GLN A 1 82 ? 1.361 -13.249 -18.279 1.00 73.62 82 GLN A O 1
ATOM 615 N N . TYR A 1 83 ? -0.153 -12.167 -17.033 1.00 68.62 83 TYR A N 1
ATOM 616 C CA . TYR A 1 83 ? -1.145 -12.051 -18.107 1.00 68.62 83 TYR A CA 1
ATOM 617 C C . TYR A 1 83 ? -0.720 -11.080 -19.211 1.00 68.62 83 TYR A C 1
ATOM 619 O O . TYR A 1 83 ? -1.096 -11.277 -20.364 1.00 68.62 83 TYR A O 1
ATOM 627 N N . PHE A 1 84 ? 0.019 -10.021 -18.872 1.00 59.75 84 PHE A N 1
ATOM 628 C CA . PHE A 1 84 ? 0.491 -9.043 -19.852 1.00 59.75 84 PHE A CA 1
ATOM 629 C C . PHE A 1 84 ? 1.681 -9.578 -20.657 1.00 59.75 84 PHE A C 1
ATOM 631 O O . PHE A 1 84 ? 1.734 -9.371 -21.862 1.00 59.75 84 PHE A O 1
ATOM 638 N N . GLU A 1 85 ? 2.578 -10.330 -20.016 1.00 57.22 85 GLU A N 1
ATOM 639 C CA . GLU A 1 85 ? 3.744 -10.959 -20.655 1.00 57.22 85 GLU A CA 1
ATOM 640 C C . GLU A 1 85 ? 3.370 -12.142 -21.570 1.00 57.22 85 GLU A C 1
ATOM 642 O O . GLU A 1 85 ? 4.135 -12.520 -22.451 1.00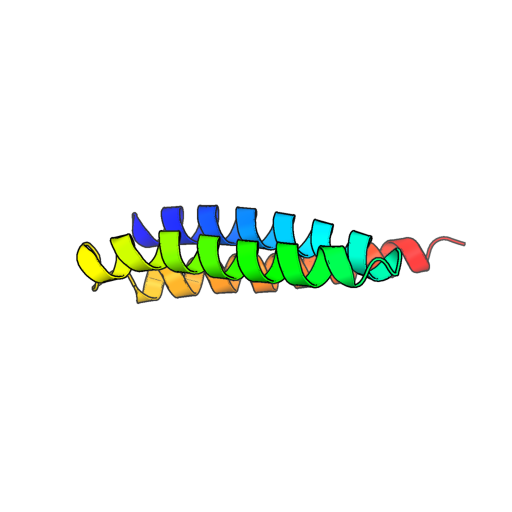 57.22 85 GLU A O 1
ATOM 647 N N . ARG A 1 86 ? 2.163 -12.704 -21.413 1.00 53.12 86 ARG A N 1
ATOM 648 C CA . ARG A 1 86 ? 1.616 -13.764 -22.280 1.00 53.12 86 ARG A CA 1
ATOM 649 C C . ARG A 1 86 ? 0.787 -13.275 -23.470 1.00 53.12 86 ARG A C 1
ATOM 651 O O . ARG A 1 86 ? 0.204 -14.117 -24.153 1.00 53.12 86 ARG A O 1
ATOM 658 N N . ARG A 1 87 ? 0.677 -11.967 -23.732 1.00 41.41 87 ARG A N 1
ATOM 659 C CA . ARG A 1 87 ? 0.033 -11.503 -24.971 1.00 41.41 87 ARG A CA 1
ATOM 660 C C . ARG A 1 87 ? 1.058 -11.530 -26.119 1.00 41.41 87 ARG A C 1
ATOM 662 O O . ARG A 1 87 ? 2.010 -10.758 -26.033 1.00 41.41 87 ARG A O 1
ATOM 669 N N . PRO A 1 88 ? 0.902 -12.419 -27.122 1.00 46.94 88 PRO A N 1
ATOM 670 C CA . PRO A 1 88 ? 1.714 -12.398 -28.339 1.00 46.94 88 PRO A CA 1
ATOM 671 C C . PRO A 1 88 ? 1.438 -11.152 -29.187 1.00 46.94 88 PRO A C 1
ATOM 673 O O . PRO A 1 88 ? 0.324 -10.584 -29.065 1.00 46.94 88 PRO A O 1
#

Sequence (88 aa):
MWGLAIGLGCGLVELYLLHRLLRSLLDARTGAVAGLLLLKLAALACAFVPVIRFLRSELLWCGVGITAVLTGGSILLFIKNQYFERRP